Protein AF-A0A817XUE6-F1 (afdb_monomer)

Foldseek 3Di:
DWKFKFAPPDDDDLLCLQQQRTFTFDQDQQGWTRARSDTDGCPPNRDRPDDPPWDKDWDQDVPQQKIKIATPVVRDIDIDHHDCVSGPDDMDIDDHDDDDPDDDDDDD

Radius of gyration: 12.98 Å; Cα contacts (8 Å, |Δi|>4): 223; chains: 1; bounding box: 29×27×35 Å

Structure (mmCIF, N/CA/C/O backbone):
data_AF-A0A817XUE6-F1
#
_entry.id   AF-A0A817XUE6-F1
#
loop_
_atom_site.group_PDB
_atom_site.id
_atom_site.type_symbol
_atom_site.label_atom_id
_atom_site.label_alt_id
_atom_site.label_comp_id
_atom_site.label_asym_id
_atom_site.label_entity_id
_atom_site.label_seq_id
_atom_site.pdbx_PDB_ins_code
_atom_site.Cartn_x
_atom_site.Cartn_y
_atom_site.Cartn_z
_atom_site.occupancy
_atom_site.B_iso_or_equiv
_atom_site.auth_seq_id
_atom_site.auth_comp_id
_atom_site.auth_asym_id
_atom_site.auth_atom_id
_atom_site.pdbx_PDB_model_num
ATOM 1 N N . MET A 1 1 ? 1.553 -3.370 10.233 1.00 88.94 1 MET A N 1
ATOM 2 C CA . MET A 1 1 ? 1.308 -4.229 9.051 1.00 88.94 1 MET A CA 1
ATOM 3 C C . MET A 1 1 ? 1.535 -3.441 7.765 1.00 88.94 1 MET A C 1
ATOM 5 O O . MET A 1 1 ? 1.269 -2.247 7.753 1.00 88.94 1 MET A O 1
ATOM 9 N N . PHE A 1 2 ? 2.015 -4.080 6.703 1.00 92.00 2 PHE A N 1
ATOM 10 C CA . PHE A 1 2 ? 2.154 -3.535 5.353 1.00 92.00 2 PHE A CA 1
ATOM 11 C C . PHE A 1 2 ? 1.276 -4.317 4.377 1.00 92.00 2 PHE A C 1
ATOM 13 O O . PHE A 1 2 ? 1.213 -5.545 4.467 1.00 92.00 2 PHE A O 1
ATOM 20 N N . PHE A 1 3 ? 0.667 -3.603 3.432 1.00 92.50 3 PHE A N 1
ATOM 21 C CA . PHE A 1 3 ? -0.160 -4.148 2.363 1.00 92.50 3 PHE A CA 1
ATOM 22 C C . PHE A 1 3 ? 0.285 -3.555 1.035 1.00 92.50 3 PHE A C 1
ATOM 24 O O . PHE A 1 3 ? 0.309 -2.331 0.883 1.00 92.50 3 PHE A O 1
ATOM 31 N N . GLY A 1 4 ? 0.622 -4.399 0.070 1.00 94.69 4 GLY A N 1
ATOM 32 C CA . GLY A 1 4 ? 1.104 -3.894 -1.199 1.00 94.69 4 GLY A CA 1
ATOM 33 C C . GLY A 1 4 ? 1.448 -4.971 -2.203 1.00 94.69 4 GLY A C 1
ATOM 34 O O . GLY A 1 4 ? 0.955 -6.098 -2.148 1.00 94.69 4 GLY A O 1
ATOM 35 N N . VAL A 1 5 ? 2.338 -4.602 -3.113 1.00 95.19 5 VAL A N 1
ATOM 36 C CA . VAL A 1 5 ? 2.875 -5.464 -4.156 1.00 95.19 5 VAL A CA 1
ATOM 37 C C . VAL A 1 5 ? 4.381 -5.440 -4.184 1.00 95.19 5 VAL A C 1
ATOM 39 O O . VAL A 1 5 ? 5.039 -4.489 -3.756 1.00 95.19 5 VAL A O 1
ATOM 42 N N . ASN A 1 6 ? 4.904 -6.511 -4.756 1.00 94.31 6 ASN A N 1
ATOM 43 C CA . ASN A 1 6 ? 6.283 -6.614 -5.159 1.00 94.31 6 ASN A CA 1
ATOM 44 C C . ASN A 1 6 ? 6.373 -7.305 -6.527 1.00 94.31 6 ASN A C 1
ATOM 46 O O . ASN A 1 6 ? 5.451 -8.014 -6.939 1.00 94.31 6 ASN A O 1
ATOM 50 N N . SER A 1 7 ? 7.495 -7.136 -7.220 1.00 94.19 7 SER A N 1
ATOM 51 C CA . SER A 1 7 ? 7.810 -7.978 -8.372 1.00 94.19 7 SER A CA 1
ATOM 52 C C . SER A 1 7 ? 8.131 -9.385 -7.880 1.00 94.19 7 SER A C 1
ATOM 54 O O . SER A 1 7 ? 8.924 -9.549 -6.950 1.00 94.19 7 SER A O 1
ATOM 56 N N . LYS A 1 8 ? 7.595 -10.407 -8.552 1.00 91.81 8 LYS A N 1
ATOM 57 C CA . LYS A 1 8 ? 7.866 -11.821 -8.255 1.00 91.81 8 LYS A CA 1
ATOM 58 C C . LYS A 1 8 ? 9.341 -12.196 -8.424 1.00 91.81 8 LYS A C 1
ATOM 60 O O . LYS A 1 8 ? 9.781 -13.192 -7.859 1.00 91.81 8 LYS A O 1
ATOM 65 N N . SER A 1 9 ? 10.110 -11.421 -9.193 1.00 90.06 9 SER A N 1
ATOM 66 C CA . SER A 1 9 ? 11.561 -11.613 -9.309 1.00 90.06 9 SER A CA 1
ATOM 67 C C . SER A 1 9 ? 12.340 -11.117 -8.085 1.00 90.06 9 SER A C 1
ATOM 69 O O . SER A 1 9 ? 13.536 -11.384 -7.980 1.00 90.06 9 SER A O 1
ATOM 71 N N . THR A 1 10 ? 11.686 -10.416 -7.155 1.00 87.88 10 THR A N 1
ATOM 72 C CA . THR A 1 10 ? 12.314 -9.897 -5.937 1.00 87.88 10 THR A CA 1
ATOM 73 C C . THR A 1 10 ? 12.365 -10.998 -4.879 1.00 87.88 10 THR A C 1
ATOM 75 O O . THR A 1 10 ? 11.312 -11.513 -4.498 1.00 87.88 10 THR A O 1
ATOM 78 N N . PRO A 1 11 ? 13.555 -11.373 -4.373 1.00 83.00 11 PRO A N 1
ATOM 79 C CA . PRO A 1 11 ? 13.666 -12.378 -3.323 1.00 83.00 11 PRO A CA 1
ATOM 80 C C . PRO A 1 11 ? 12.912 -11.943 -2.069 1.00 83.00 11 PRO A C 1
ATOM 82 O O . PRO A 1 11 ? 13.096 -10.818 -1.610 1.00 83.00 11 PRO A O 1
ATOM 85 N N . LE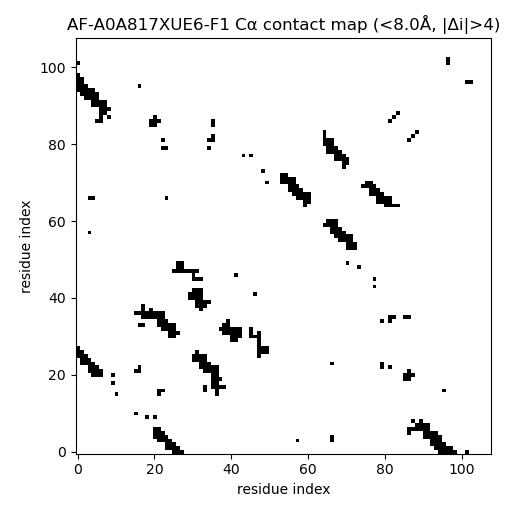U A 1 12 ? 12.113 -12.838 -1.483 1.00 71.62 12 LEU A N 1
ATOM 86 C CA . LEU A 1 12 ? 11.425 -12.546 -0.231 1.00 71.62 12 LEU A CA 1
ATOM 87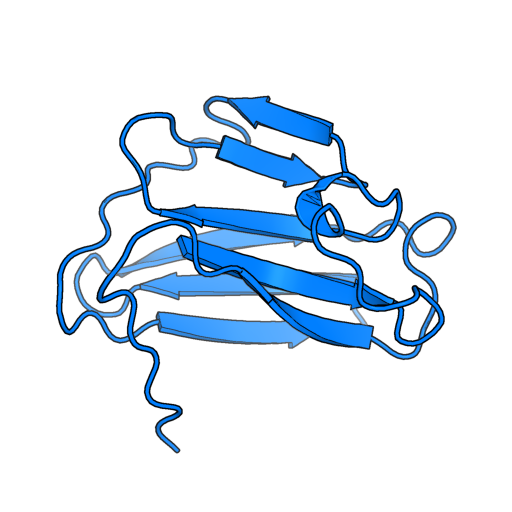 C C . LEU A 1 12 ? 12.428 -12.549 0.937 1.00 71.62 12 LEU A C 1
ATOM 89 O O . LEU A 1 12 ? 12.783 -13.607 1.449 1.00 71.62 12 LEU A O 1
ATOM 93 N N . ASN A 1 13 ? 12.883 -11.377 1.371 1.00 72.94 13 ASN A N 1
ATOM 94 C CA . ASN A 1 13 ? 13.703 -11.193 2.567 1.00 72.94 13 ASN A CA 1
ATOM 95 C C . ASN A 1 13 ? 13.015 -10.300 3.621 1.00 72.94 13 ASN A C 1
ATOM 97 O O . ASN A 1 13 ? 11.983 -9.677 3.380 1.00 72.94 13 ASN A O 1
ATOM 101 N N . VAL A 1 14 ? 13.593 -10.236 4.822 1.00 62.03 14 VAL A N 1
ATOM 102 C CA . VAL A 1 14 ? 13.017 -9.522 5.981 1.00 62.03 14 VAL A CA 1
ATOM 103 C C . VAL A 1 14 ? 12.885 -8.001 5.746 1.00 62.03 14 VAL A C 1
ATOM 105 O O . VAL A 1 14 ? 12.110 -7.339 6.427 1.00 62.03 14 VAL A O 1
ATOM 108 N N . ASN A 1 15 ? 13.579 -7.452 4.742 1.00 67.56 15 ASN A N 1
ATOM 109 C CA . ASN A 1 15 ? 13.623 -6.025 4.411 1.00 67.56 15 ASN A CA 1
ATOM 110 C C . ASN A 1 15 ? 12.929 -5.687 3.080 1.00 67.56 15 ASN A C 1
ATOM 112 O O . ASN A 1 15 ? 13.171 -4.623 2.517 1.00 67.56 15 ASN A O 1
ATOM 116 N N . ASN A 1 16 ? 12.044 -6.543 2.564 1.00 77.75 16 ASN A N 1
ATOM 117 C CA . ASN A 1 16 ? 11.416 -6.321 1.255 1.00 77.75 16 ASN A CA 1
ATOM 118 C C . ASN A 1 16 ? 10.676 -4.990 1.116 1.00 77.75 16 ASN A C 1
ATOM 120 O O . ASN A 1 16 ? 10.466 -4.542 -0.005 1.00 77.75 16 ASN A O 1
ATOM 124 N N . LEU A 1 17 ? 10.269 -4.361 2.223 1.00 84.12 17 LEU A N 1
ATOM 125 C CA . LEU A 1 17 ? 9.612 -3.054 2.194 1.00 84.12 17 LEU A CA 1
ATOM 126 C C . LEU A 1 17 ? 10.477 -1.989 1.512 1.00 84.12 17 LEU A C 1
ATOM 128 O O . LEU A 1 17 ? 9.928 -1.116 0.850 1.00 84.12 17 LEU A O 1
ATOM 132 N N . THR A 1 18 ? 11.805 -2.090 1.625 1.00 87.88 18 THR A N 1
ATOM 133 C CA . THR A 1 18 ? 12.759 -1.152 1.019 1.00 87.88 18 THR A CA 1
ATOM 134 C C . THR A 1 18 ? 13.279 -1.604 -0.345 1.00 87.88 18 THR A C 1
ATOM 136 O O . THR A 1 18 ? 14.102 -0.913 -0.946 1.00 87.88 18 THR A O 1
ATOM 139 N N . ALA A 1 19 ? 12.811 -2.742 -0.867 1.00 91.62 19 ALA A N 1
ATOM 140 C CA . ALA A 1 19 ? 13.166 -3.170 -2.214 1.00 91.62 19 ALA A CA 1
ATOM 141 C C . ALA A 1 19 ? 12.629 -2.166 -3.243 1.00 91.62 19 ALA A C 1
ATOM 143 O O . ALA A 1 19 ? 11.500 -1.692 -3.116 1.00 91.62 19 ALA A O 1
ATOM 144 N N . ALA A 1 20 ? 13.403 -1.888 -4.297 1.00 93.12 20 ALA A N 1
ATOM 145 C CA . ALA A 1 20 ? 13.021 -0.933 -5.346 1.00 93.12 20 ALA A CA 1
ATOM 146 C C . ALA A 1 20 ? 11.678 -1.271 -6.028 1.00 93.12 20 ALA A C 1
ATOM 148 O O . ALA A 1 20 ? 11.014 -0.404 -6.587 1.00 93.12 20 ALA A O 1
ATOM 149 N N . SER A 1 21 ? 11.270 -2.530 -5.956 1.00 94.62 21 SER A N 1
ATOM 150 C CA . SER A 1 21 ? 10.038 -3.097 -6.492 1.00 94.62 21 SER A CA 1
ATOM 151 C C . SER A 1 21 ? 8.859 -3.087 -5.507 1.00 94.62 21 SER A C 1
ATOM 153 O O . SER A 1 21 ? 7.772 -3.527 -5.866 1.00 94.62 21 SER A O 1
ATOM 155 N N . SER A 1 22 ? 9.036 -2.580 -4.283 1.00 94.94 22 SER A N 1
ATOM 156 C CA . SER A 1 22 ? 7.998 -2.549 -3.248 1.00 94.94 22 SER A CA 1
ATOM 157 C C . SER A 1 22 ? 7.117 -1.305 -3.355 1.00 94.94 22 SER A C 1
ATOM 159 O O . SER A 1 22 ? 7.613 -0.172 -3.344 1.00 94.94 22 SER A O 1
ATOM 161 N N . TYR A 1 23 ? 5.803 -1.523 -3.436 1.00 96.62 23 TYR A N 1
ATOM 162 C CA . TYR A 1 23 ? 4.782 -0.474 -3.465 1.00 96.62 23 TYR A CA 1
ATOM 163 C C . TYR A 1 23 ? 3.643 -0.841 -2.522 1.00 96.62 23 TYR A C 1
ATOM 165 O O . TYR A 1 23 ? 3.169 -1.972 -2.564 1.00 96.62 23 TYR A O 1
ATOM 173 N N . GLY A 1 24 ? 3.177 0.088 -1.691 1.00 96.31 24 GLY A N 1
ATOM 174 C CA . GLY A 1 24 ? 2.034 -0.165 -0.816 1.00 96.31 24 GLY A CA 1
ATOM 175 C C . GLY A 1 24 ? 1.938 0.782 0.370 1.00 96.31 24 GLY A C 1
ATOM 176 O O . GLY A 1 24 ? 2.602 1.814 0.424 1.00 96.31 24 GLY A O 1
ATOM 177 N N . TRP A 1 25 ? 1.131 0.399 1.350 1.00 96.19 25 TRP A N 1
ATOM 178 C CA . TRP A 1 25 ? 0.790 1.218 2.510 1.00 96.19 25 TRP A CA 1
ATOM 179 C C . TRP A 1 25 ? 1.087 0.478 3.805 1.00 96.19 25 TRP A C 1
ATOM 181 O O . TRP A 1 25 ? 0.947 -0.744 3.888 1.00 96.19 25 TRP A O 1
ATOM 191 N N . THR A 1 26 ? 1.459 1.219 4.845 1.00 93.94 26 THR A N 1
ATOM 192 C CA . THR A 1 26 ? 1.573 0.666 6.197 1.00 93.94 26 THR A CA 1
ATOM 193 C C . THR A 1 26 ? 0.406 1.094 7.067 1.00 93.94 26 THR A C 1
ATOM 195 O O . THR A 1 26 ? 0.081 2.282 7.119 1.00 93.94 26 THR A O 1
ATOM 198 N N . ALA A 1 27 ? -0.145 0.154 7.826 1.00 91.44 27 ALA A N 1
ATOM 199 C CA . ALA A 1 27 ? -0.917 0.466 9.015 1.00 91.44 27 ALA A CA 1
ATOM 200 C C . ALA A 1 27 ? 0.016 0.906 10.148 1.00 91.44 27 ALA A C 1
ATOM 202 O O . ALA A 1 27 ? 0.963 0.191 10.490 1.00 91.44 27 ALA A O 1
ATOM 203 N N . GLY A 1 28 ? -0.277 2.058 10.742 1.00 87.19 28 GLY A N 1
ATOM 204 C CA . GLY A 1 28 ? 0.454 2.629 11.865 1.00 87.19 28 GLY A CA 1
ATOM 205 C C . GLY A 1 28 ? 0.290 4.150 11.957 1.00 87.19 28 GLY A C 1
ATOM 206 O O . GLY A 1 28 ? -0.257 4.773 11.052 1.00 87.19 28 GLY A O 1
ATOM 207 N N . PRO A 1 29 ? 0.791 4.781 13.028 1.00 87.25 29 PRO A N 1
ATOM 208 C CA . PRO A 1 29 ? 0.576 6.208 13.284 1.00 87.25 29 PRO A CA 1
ATOM 209 C C . PRO A 1 29 ? 1.341 7.142 12.329 1.00 87.25 29 PRO A C 1
ATOM 211 O O . PRO A 1 29 ? 1.146 8.351 12.368 1.00 87.25 29 PRO A O 1
ATOM 214 N N . THR A 1 30 ? 2.241 6.608 11.502 1.00 89.31 30 THR A N 1
ATOM 215 C CA . THR A 1 30 ? 3.192 7.388 10.699 1.00 89.31 30 THR A CA 1
ATOM 216 C C . THR A 1 30 ? 2.741 7.649 9.263 1.00 89.31 30 THR A C 1
ATOM 218 O O . THR A 1 30 ? 3.472 8.315 8.536 1.00 89.31 30 THR A O 1
ATOM 221 N N . ASN A 1 31 ? 1.572 7.144 8.839 1.00 94.19 31 ASN A N 1
ATOM 222 C CA . ASN A 1 31 ? 1.034 7.333 7.482 1.00 94.19 31 ASN A CA 1
ATOM 223 C C . ASN A 1 31 ? 2.072 7.062 6.375 1.00 94.19 31 ASN A C 1
ATOM 225 O O . ASN A 1 31 ? 2.203 7.839 5.425 1.00 94.19 31 ASN A O 1
ATOM 229 N N . ILE A 1 32 ? 2.851 5.985 6.518 1.00 95.62 32 ILE A N 1
ATOM 230 C CA . ILE A 1 32 ? 3.899 5.653 5.552 1.00 95.62 32 ILE A CA 1
ATOM 231 C C . ILE A 1 32 ? 3.295 4.920 4.353 1.00 95.62 32 ILE A C 1
ATOM 233 O O . ILE A 1 32 ? 2.555 3.941 4.483 1.00 95.62 32 ILE A O 1
ATOM 237 N N . VAL A 1 33 ? 3.688 5.394 3.177 1.00 96.56 33 VAL A N 1
ATOM 238 C CA . VAL A 1 33 ? 3.489 4.762 1.877 1.00 96.56 33 VAL A CA 1
ATOM 239 C C . VAL A 1 33 ? 4.859 4.378 1.340 1.00 96.56 33 VAL A C 1
ATOM 241 O O . VAL A 1 33 ? 5.769 5.202 1.333 1.00 96.56 33 VAL A O 1
ATOM 244 N N . TYR A 1 34 ? 5.019 3.146 0.875 1.00 95.62 34 TYR A N 1
ATOM 245 C CA . TYR A 1 34 ? 6.205 2.752 0.128 1.00 95.62 34 TYR A CA 1
ATOM 246 C C . TYR A 1 34 ? 5.943 2.935 -1.361 1.00 95.62 34 TYR A C 1
ATOM 248 O O . TYR A 1 34 ? 4.987 2.375 -1.897 1.00 95.62 34 TYR A O 1
ATOM 256 N N . LYS A 1 35 ? 6.796 3.710 -2.031 1.00 96.06 35 LYS A N 1
ATOM 257 C CA . LYS A 1 35 ? 6.816 3.832 -3.490 1.00 96.06 35 LYS A CA 1
ATOM 258 C C . LYS A 1 35 ? 8.226 3.547 -3.973 1.00 96.06 35 LYS A C 1
ATOM 260 O O . LYS A 1 35 ? 9.163 4.253 -3.613 1.00 96.06 35 LYS A O 1
ATOM 265 N N . SER A 1 36 ? 8.378 2.488 -4.756 1.00 95.00 36 SER A N 1
ATOM 266 C CA . SER A 1 36 ? 9.687 2.012 -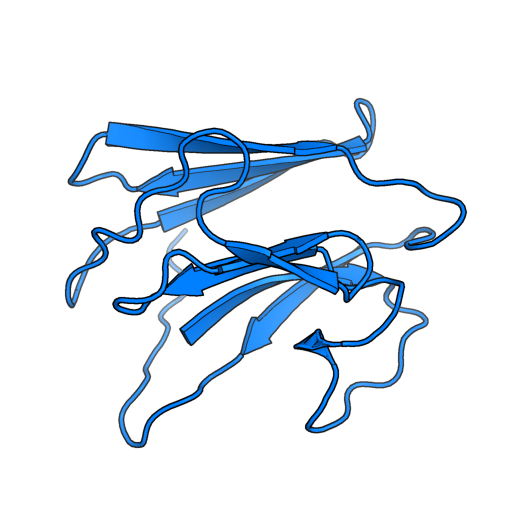5.195 1.00 95.00 36 SER A CA 1
ATOM 267 C C . SER A 1 36 ? 10.679 1.742 -4.050 1.00 95.00 36 SER A C 1
ATOM 269 O O . SER A 1 36 ? 11.855 2.097 -4.139 1.00 95.00 36 SER A O 1
ATOM 271 N N . GLY A 1 37 ? 10.200 1.205 -2.928 1.00 92.69 37 GLY A N 1
ATOM 272 C CA . GLY A 1 37 ? 11.016 0.982 -1.729 1.00 92.69 37 GLY A CA 1
ATOM 273 C C . GLY A 1 37 ? 11.322 2.230 -0.893 1.00 92.69 37 GLY A C 1
ATOM 274 O O . GLY A 1 37 ? 11.867 2.112 0.205 1.00 92.69 37 GLY A O 1
ATOM 275 N N . GLN A 1 38 ? 10.943 3.425 -1.351 1.00 95.56 38 GLN A N 1
ATOM 276 C CA . GLN A 1 38 ? 11.087 4.654 -0.579 1.00 95.56 38 GLN A CA 1
ATOM 277 C C . GLN A 1 38 ? 9.888 4.845 0.351 1.00 95.56 38 GLN A C 1
ATOM 279 O O . GLN A 1 38 ? 8.747 4.851 -0.106 1.00 95.56 38 GLN A O 1
ATOM 284 N N . ALA A 1 39 ? 10.151 5.053 1.642 1.00 95.19 39 ALA A N 1
ATOM 285 C CA . ALA A 1 39 ? 9.133 5.436 2.614 1.00 95.19 39 ALA A CA 1
ATOM 286 C C . ALA A 1 39 ? 8.779 6.924 2.457 1.00 95.19 39 ALA A C 1
ATOM 288 O O . ALA A 1 39 ? 9.633 7.796 2.623 1.00 95.19 39 ALA A O 1
ATOM 289 N N . LEU A 1 40 ? 7.516 7.206 2.158 1.00 96.50 40 LEU A N 1
ATOM 290 C CA . LEU A 1 40 ? 6.958 8.542 1.993 1.00 96.50 40 LEU A CA 1
ATOM 291 C C . LEU A 1 40 ? 5.869 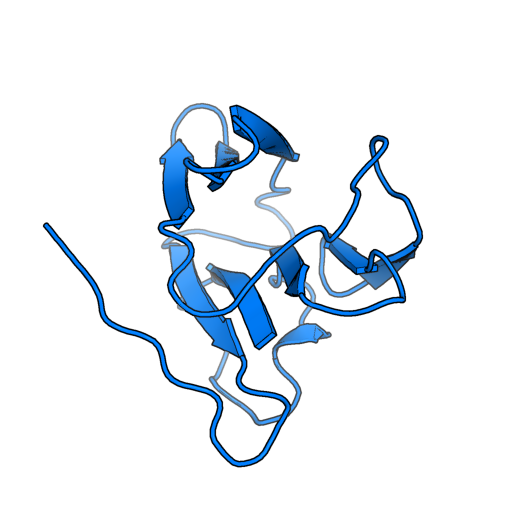8.762 3.047 1.00 96.50 40 LEU A C 1
ATOM 293 O O . LEU A 1 40 ? 4.929 7.975 3.151 1.00 96.50 40 LEU A O 1
ATOM 297 N N . VAL A 1 41 ? 5.998 9.827 3.834 1.00 95.44 41 VAL A N 1
ATOM 298 C CA . VAL A 1 41 ? 5.040 10.182 4.890 1.00 95.44 41 VAL A CA 1
ATOM 299 C C . VAL A 1 41 ? 3.946 11.072 4.304 1.00 95.44 41 VAL A C 1
ATOM 301 O O . VAL A 1 41 ? 4.260 12.029 3.600 1.00 95.44 41 VAL A O 1
ATOM 304 N N . ASN A 1 42 ? 2.678 10.777 4.611 1.00 89.88 42 ASN A N 1
ATOM 305 C CA . ASN A 1 42 ? 1.507 11.537 4.142 1.00 89.88 42 ASN A CA 1
ATOM 306 C C . ASN A 1 42 ? 1.431 11.675 2.604 1.00 89.88 42 ASN A C 1
ATOM 308 O O . ASN A 1 42 ? 0.942 12.674 2.080 1.00 89.88 42 ASN A O 1
ATOM 312 N N . ASN A 1 43 ? 1.938 10.688 1.858 1.00 93.25 43 ASN A N 1
ATOM 313 C CA . ASN A 1 43 ? 1.906 10.718 0.397 1.00 93.25 43 ASN A CA 1
ATOM 314 C C . ASN A 1 43 ? 0.466 10.593 -0.126 1.00 93.25 43 ASN A C 1
ATOM 316 O O . ASN A 1 43 ? -0.236 9.662 0.266 1.00 93.25 43 ASN A O 1
ATOM 320 N N . ASN A 1 44 ? 0.066 11.469 -1.054 1.00 92.25 44 ASN A N 1
ATOM 321 C CA . ASN A 1 44 ? -1.281 11.509 -1.645 1.00 92.25 44 ASN A CA 1
ATOM 322 C C . ASN A 1 44 ? -2.401 11.522 -0.588 1.00 92.25 44 ASN A C 1
ATOM 324 O O . ASN A 1 44 ? -3.372 10.776 -0.706 1.00 92.25 44 ASN A O 1
ATOM 328 N N . ASP A 1 45 ? -2.218 12.307 0.479 1.00 92.94 45 ASP A N 1
ATOM 329 C CA . ASP A 1 45 ? -3.174 12.434 1.589 1.00 92.94 45 ASP A CA 1
ATOM 330 C C . ASP A 1 45 ? -3.542 11.090 2.242 1.00 92.94 45 ASP A C 1
ATOM 332 O O . ASP A 1 45 ? -4.631 10.901 2.796 1.00 92.94 45 ASP A O 1
ATOM 336 N N . TYR A 1 46 ? -2.618 10.126 2.182 1.00 95.62 46 TYR A N 1
ATOM 337 C CA . TYR A 1 46 ? -2.779 8.850 2.851 1.00 95.62 46 TYR A CA 1
ATOM 338 C C . TYR A 1 46 ? -2.896 9.044 4.364 1.00 95.62 46 TYR A C 1
ATOM 340 O O . TYR A 1 46 ? -2.047 9.667 5.004 1.00 95.62 46 TYR A O 1
ATOM 348 N N . VAL A 1 47 ? -3.941 8.449 4.938 1.00 94.56 47 VAL A N 1
ATOM 349 C CA . VAL A 1 47 ? -4.197 8.431 6.374 1.00 94.56 47 VAL A CA 1
ATOM 350 C C . VAL A 1 47 ? -4.403 6.986 6.787 1.00 94.56 47 VAL A C 1
ATOM 352 O O . VAL A 1 47 ? -5.394 6.361 6.413 1.00 94.56 47 VAL A O 1
ATOM 355 N N . SER A 1 48 ? -3.486 6.468 7.598 1.00 93.50 48 SER A N 1
ATOM 356 C CA . SER A 1 48 ? -3.615 5.141 8.184 1.00 93.50 48 SER A CA 1
ATOM 357 C C . SER A 1 48 ? -4.653 5.173 9.305 1.00 93.50 48 SER A C 1
ATOM 359 O O . SER A 1 48 ? -4.329 5.449 10.459 1.00 93.50 48 SER A O 1
ATOM 361 N N . ASP A 1 49 ? -5.897 4.843 8.978 1.00 93.38 49 ASP A N 1
ATOM 362 C CA . ASP A 1 49 ? -7.000 4.761 9.938 1.00 93.38 49 ASP A CA 1
ATOM 363 C C . ASP A 1 49 ? -7.452 3.329 10.244 1.00 93.38 49 ASP A C 1
ATOM 365 O O . ASP A 1 49 ? -8.549 3.143 10.770 1.00 93.38 49 ASP A O 1
ATOM 369 N N . 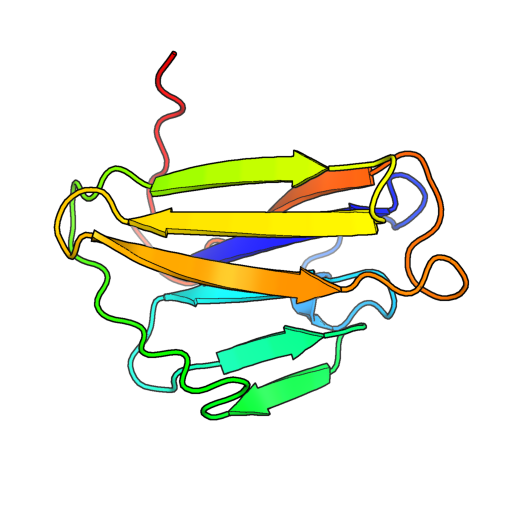PHE A 1 50 ? -6.619 2.331 9.937 1.00 92.50 50 PHE A N 1
ATOM 370 C CA . PHE A 1 50 ? -6.939 0.916 10.122 1.00 92.50 50 PHE A CA 1
ATOM 371 C C . PHE A 1 50 ? -7.265 0.548 11.570 1.00 92.50 50 PHE A C 1
ATOM 373 O O . PHE A 1 50 ? -6.607 0.983 12.517 1.00 92.50 50 PHE A O 1
ATOM 380 N N . GLN A 1 51 ? -8.246 -0.337 11.716 1.00 93.06 51 GLN A N 1
ATOM 381 C CA . GLN A 1 51 ? -8.662 -0.941 12.974 1.00 93.06 51 GLN A CA 1
ATOM 382 C C . GLN A 1 51 ? -8.670 -2.470 12.874 1.00 93.06 51 GLN A C 1
ATOM 384 O O . GLN A 1 51 ? -8.682 -3.058 11.791 1.00 93.06 51 GLN A O 1
ATOM 389 N N . THR A 1 52 ? -8.640 -3.137 14.028 1.00 91.94 52 THR A N 1
ATOM 390 C CA . THR A 1 52 ? -8.774 -4.594 14.097 1.00 91.94 52 THR A CA 1
ATOM 391 C C . THR A 1 52 ? -10.102 -5.032 13.478 1.00 91.94 52 THR A C 1
ATOM 393 O O . THR A 1 52 ? -11.141 -4.453 13.780 1.00 91.94 52 THR A O 1
ATOM 396 N N . ASN A 1 53 ? -10.062 -6.094 12.667 1.00 93.12 53 ASN A N 1
ATOM 397 C CA . ASN A 1 53 ? -11.191 -6.627 11.892 1.00 93.12 53 ASN A CA 1
ATOM 398 C C . ASN A 1 53 ? -11.673 -5.742 10.732 1.00 93.12 53 ASN A C 1
ATOM 400 O O . ASN A 1 53 ? -12.726 -6.034 10.164 1.00 93.12 53 ASN A O 1
ATOM 404 N N . ASP A 1 54 ? -10.912 -4.717 10.339 1.00 94.62 54 ASP A N 1
ATOM 405 C CA . ASP A 1 54 ? -11.171 -4.037 9.072 1.00 94.62 54 ASP A CA 1
ATOM 406 C C . ASP A 1 54 ? -11.045 -5.016 7.899 1.00 94.62 54 ASP A C 1
ATOM 408 O O . ASP A 1 54 ? -10.140 -5.855 7.848 1.00 94.62 54 ASP A O 1
ATOM 412 N N . ILE A 1 55 ? -11.956 -4.872 6.938 1.00 95.44 55 ILE A N 1
ATOM 413 C CA . ILE A 1 55 ? -11.865 -5.520 5.633 1.00 95.44 55 ILE A CA 1
ATOM 414 C C . ILE A 1 55 ? -11.245 -4.509 4.678 1.00 95.44 55 ILE A C 1
ATOM 416 O O . ILE A 1 55 ? -11.715 -3.370 4.566 1.00 95.44 55 ILE A O 1
ATOM 420 N N . VAL A 1 56 ? -10.178 -4.936 4.010 1.00 94.12 56 VAL A N 1
ATOM 421 C CA . VAL A 1 56 ? -9.437 -4.133 3.045 1.00 94.12 56 VAL A CA 1
ATOM 422 C C . VAL A 1 56 ? -9.438 -4.872 1.719 1.00 94.12 56 VAL A C 1
ATOM 424 O O . VAL A 1 56 ? -9.019 -6.025 1.652 1.00 94.12 56 VAL A O 1
ATOM 427 N N . GLU A 1 57 ? -9.895 -4.193 0.680 1.00 95.56 57 GLU A N 1
ATOM 428 C CA . GLU A 1 57 ? -9.804 -4.654 -0.698 1.00 95.56 57 GLU A CA 1
ATOM 429 C C . GLU A 1 57 ? -8.493 -4.144 -1.297 1.00 95.56 57 GLU A C 1
ATOM 431 O O . GLU A 1 57 ? -8.144 -2.969 -1.141 1.00 95.56 57 GLU A O 1
ATOM 436 N N . LEU A 1 58 ? -7.755 -5.041 -1.949 1.00 94.50 58 LEU A N 1
ATOM 437 C CA . LEU A 1 58 ? -6.546 -4.728 -2.701 1.00 94.50 58 LEU A CA 1
ATOM 438 C C . LEU A 1 58 ? -6.739 -5.195 -4.135 1.00 94.50 58 LEU A C 1
ATOM 440 O O . LEU A 1 58 ? -6.905 -6.389 -4.382 1.00 94.50 58 LEU A O 1
ATOM 444 N N . GLU A 1 59 ? -6.669 -4.260 -5.070 1.00 95.19 59 GLU A N 1
ATOM 445 C CA . GLU A 1 59 ? -6.863 -4.529 -6.491 1.00 95.19 59 GLU A CA 1
ATOM 446 C C . G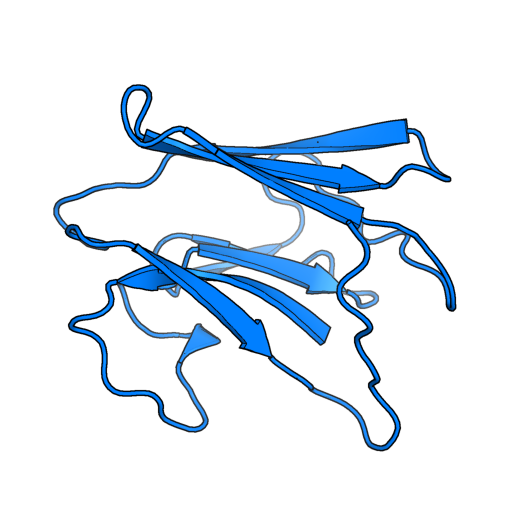LU A 1 59 ? -5.592 -4.197 -7.270 1.00 95.19 59 GLU A C 1
ATOM 448 O O . GLU A 1 59 ? -4.950 -3.170 -7.035 1.00 95.19 59 GLU A O 1
ATOM 453 N N . LEU A 1 60 ? -5.232 -5.081 -8.204 1.00 94.00 60 LEU A N 1
ATOM 454 C CA . LEU A 1 60 ? -4.110 -4.903 -9.120 1.00 94.00 60 LEU A CA 1
ATOM 455 C C . LEU A 1 60 ? -4.631 -4.678 -10.531 1.00 94.00 60 LEU A C 1
ATOM 457 O O . LEU A 1 60 ? -5.061 -5.622 -11.193 1.00 94.00 60 LEU A O 1
ATOM 461 N N . ASP A 1 61 ? -4.519 -3.445 -11.015 1.00 94.44 61 ASP A N 1
ATOM 462 C CA . ASP A 1 61 ? -4.777 -3.128 -12.413 1.00 94.44 61 ASP A CA 1
ATOM 463 C C . ASP A 1 61 ? -3.455 -3.177 -13.186 1.00 94.44 61 ASP A C 1
ATOM 465 O O . ASP A 1 61 ? -2.725 -2.189 -13.305 1.00 94.44 61 ASP A O 1
ATOM 469 N N . CYS A 1 62 ? -3.131 -4.353 -13.724 1.00 92.62 62 CYS A N 1
ATOM 470 C CA . CYS A 1 62 ? -1.924 -4.556 -14.526 1.00 92.62 62 CYS A CA 1
ATOM 471 C C . CYS A 1 62 ? -1.928 -3.744 -15.835 1.00 92.62 62 CYS A C 1
ATOM 473 O O . CYS A 1 62 ? -0.858 -3.426 -16.352 1.00 92.62 62 CYS A O 1
ATOM 475 N N . TYR A 1 63 ? -3.100 -3.402 -16.384 1.00 93.94 63 TYR A N 1
ATOM 476 C CA . TYR A 1 63 ? -3.195 -2.641 -17.632 1.00 93.94 63 TYR A CA 1
ATOM 477 C C . TYR A 1 63 ? -2.874 -1.165 -17.401 1.00 93.94 63 TYR A C 1
ATOM 479 O O . TYR A 1 63 ? -2.083 -0.574 -18.139 1.00 93.94 63 TYR A O 1
ATOM 487 N N . ARG A 1 64 ? -3.461 -0.570 -16.357 1.00 95.19 64 ARG A N 1
ATOM 488 C CA . ARG A 1 64 ? -3.203 0.825 -15.961 1.00 95.19 64 ARG A CA 1
ATOM 489 C C . ARG A 1 64 ? -1.934 0.989 -15.136 1.00 95.19 64 ARG A C 1
ATOM 491 O O . ARG A 1 64 ? -1.404 2.095 -15.059 1.00 95.19 64 ARG A O 1
ATOM 498 N N . ARG A 1 65 ? -1.403 -0.130 -14.642 1.00 95.94 65 ARG A N 1
ATOM 499 C CA . ARG A 1 65 ? -0.209 -0.269 -13.807 1.00 95.94 65 ARG A CA 1
ATOM 500 C C . ARG A 1 65 ? -0.390 0.274 -12.388 1.00 95.94 65 ARG A C 1
ATOM 502 O O . ARG A 1 65 ? 0.555 0.780 -11.795 1.00 95.94 65 ARG A O 1
ATOM 509 N N . HIS A 1 66 ? -1.586 0.149 -11.825 1.00 96.31 66 HIS A N 1
ATOM 510 C CA . HIS A 1 66 ? -1.904 0.666 -10.494 1.00 96.31 66 HIS A CA 1
ATOM 511 C C . HIS A 1 66 ? -2.149 -0.456 -9.487 1.00 96.31 66 HIS A C 1
ATOM 513 O O . HIS A 1 66 ? -2.631 -1.535 -9.832 1.00 96.31 66 HIS A O 1
ATOM 519 N N . ILE A 1 67 ? -1.853 -0.164 -8.223 1.00 96.56 67 ILE A N 1
ATOM 520 C CA . ILE A 1 67 ? -2.442 -0.865 -7.083 1.00 96.56 67 ILE A CA 1
ATOM 521 C C . ILE A 1 67 ? -3.447 0.065 -6.416 1.00 96.56 67 ILE A C 1
ATOM 523 O O . ILE A 1 67 ? -3.138 1.228 -6.140 1.00 96.56 67 ILE A O 1
ATOM 527 N N . HIS A 1 68 ? -4.629 -0.464 -6.128 1.00 96.38 68 HIS A N 1
ATOM 528 C CA . HIS A 1 68 ? -5.655 0.210 -5.353 1.00 96.38 68 HIS A CA 1
ATOM 529 C C . HIS A 1 68 ? -5.841 -0.477 -4.011 1.00 96.38 68 HIS A C 1
ATOM 531 O O . HIS A 1 68 ? -5.742 -1.697 -3.897 1.00 96.38 68 HIS A O 1
ATOM 537 N N . MET A 1 69 ? -6.144 0.324 -2.999 1.00 96.12 69 MET A N 1
ATOM 538 C CA . MET A 1 69 ? -6.539 -0.148 -1.686 1.00 96.12 69 MET A CA 1
ATOM 539 C C . MET A 1 69 ? -7.812 0.571 -1.269 1.00 96.12 69 MET A C 1
ATOM 541 O O . MET A 1 69 ? -7.879 1.798 -1.356 1.00 96.12 69 MET A O 1
ATOM 545 N N . ARG A 1 70 ? -8.798 -0.170 -0.767 1.00 96.50 70 ARG A N 1
ATOM 546 C CA . ARG A 1 70 ? -10.015 0.388 -0.177 1.00 96.50 70 ARG A CA 1
ATOM 547 C C . ARG A 1 70 ? -10.254 -0.215 1.195 1.00 96.50 70 ARG A C 1
ATOM 549 O O . ARG A 1 70 ? -10.306 -1.430 1.343 1.00 96.50 70 ARG A O 1
ATOM 556 N N . ASN A 1 71 ? -10.437 0.630 2.203 1.00 95.94 71 ASN A N 1
ATOM 557 C CA . ASN A 1 71 ? -10.908 0.184 3.512 1.00 95.94 71 ASN A CA 1
ATOM 558 C C . ASN A 1 71 ? -12.438 0.281 3.541 1.00 95.94 71 ASN A C 1
ATOM 560 O O . ASN A 1 71 ? -12.996 1.368 3.379 1.00 95.94 71 ASN A O 1
ATOM 564 N N . HIS A 1 72 ? -13.130 -0.839 3.755 1.00 96.50 72 HIS A N 1
ATOM 565 C CA . HIS A 1 72 ? -14.595 -0.871 3.715 1.00 96.50 72 HIS A CA 1
ATOM 566 C C . HIS A 1 72 ? -15.253 -0.104 4.867 1.00 96.50 72 HIS A C 1
ATOM 568 O O . HIS A 1 72 ? -16.336 0.445 4.680 1.00 96.50 72 HIS A O 1
ATOM 574 N N . ARG A 1 73 ? -14.615 -0.032 6.044 1.00 96.94 73 ARG A N 1
ATOM 575 C CA . ARG A 1 73 ? -15.178 0.670 7.207 1.00 96.94 73 ARG A CA 1
ATOM 576 C C . ARG A 1 73 ? -15.121 2.183 7.026 1.00 96.94 73 ARG A C 1
ATOM 578 O O . ARG A 1 73 ? -16.118 2.857 7.266 1.00 96.94 73 ARG A O 1
ATOM 585 N N . SER A 1 74 ? -13.962 2.724 6.646 1.00 96.12 74 SER A N 1
ATOM 586 C CA . SER A 1 74 ? -13.789 4.174 6.463 1.00 96.12 74 SER A CA 1
ATOM 587 C C . SER A 1 74 ? -14.221 4.665 5.080 1.00 96.12 74 SER A C 1
ATOM 589 O O . SER A 1 74 ? -14.330 5.871 4.867 1.00 96.12 74 SER A O 1
ATOM 591 N N . ASN A 1 75 ? -14.462 3.742 4.142 1.00 96.12 75 ASN A N 1
ATOM 592 C CA . ASN A 1 75 ? -14.726 4.001 2.727 1.00 96.12 75 ASN A CA 1
ATOM 593 C C . ASN A 1 75 ? -13.630 4.834 2.032 1.00 96.12 75 ASN A C 1
ATOM 595 O O . ASN A 1 75 ? -13.864 5.416 0.974 1.00 96.12 75 ASN A O 1
ATOM 599 N N . LYS A 1 76 ? -12.431 4.902 2.621 1.00 96.06 76 LYS A N 1
ATOM 600 C CA . LYS A 1 76 ? -11.280 5.569 2.016 1.00 96.06 76 LYS A CA 1
ATOM 601 C C . LYS A 1 76 ? -10.636 4.666 0.980 1.00 96.06 76 LYS A C 1
ATOM 603 O O . LYS A 1 76 ? -10.524 3.454 1.183 1.00 96.06 76 LYS A O 1
ATOM 608 N N . GLN A 1 77 ? -10.183 5.288 -0.099 1.00 96.50 77 GLN A N 1
ATOM 609 C CA . GLN A 1 77 ? -9.512 4.625 -1.201 1.00 96.50 77 GLN A CA 1
ATOM 610 C C . GLN A 1 77 ? -8.199 5.334 -1.511 1.00 96.50 77 GLN A C 1
ATOM 612 O O . GLN A 1 77 ? -8.133 6.562 -1.513 1.00 96.50 77 GLN A O 1
ATOM 617 N N . TYR A 1 78 ? -7.174 4.541 -1.797 1.00 97.06 78 TYR A N 1
ATOM 618 C CA . TYR A 1 78 ? -5.857 5.015 -2.187 1.00 97.06 78 TYR A CA 1
ATOM 619 C C . TYR A 1 78 ? -5.380 4.276 -3.430 1.00 97.06 78 TYR A C 1
ATOM 621 O O . TYR A 1 78 ? -5.725 3.116 -3.652 1.00 97.06 78 TYR A O 1
ATOM 629 N N . GLU A 1 79 ? -4.574 4.960 -4.233 1.00 96.75 79 GLU A N 1
ATOM 630 C CA . GLU A 1 79 ? -3.993 4.437 -5.465 1.00 96.75 79 GLU A CA 1
ATOM 631 C C . GLU A 1 79 ? -2.493 4.746 -5.494 1.00 96.75 79 GLU A C 1
ATOM 633 O O . GLU A 1 79 ? -2.061 5.831 -5.084 1.00 96.75 79 GLU A O 1
ATOM 638 N N . LEU A 1 80 ? -1.699 3.797 -5.993 1.00 96.94 80 LEU A N 1
ATOM 639 C CA . LEU A 1 80 ? -0.305 4.026 -6.361 1.00 96.94 80 LEU A CA 1
ATOM 640 C C . LEU A 1 80 ? -0.062 3.593 -7.803 1.00 96.94 80 LEU A C 1
ATOM 642 O O . LEU A 1 80 ? -0.321 2.449 -8.170 1.00 96.94 80 LEU A O 1
ATOM 646 N N . GLN A 1 81 ? 0.523 4.506 -8.578 1.00 96.69 81 GLN A N 1
ATOM 647 C CA . GLN A 1 81 ? 1.088 4.221 -9.893 1.00 96.69 81 GLN A CA 1
ATOM 648 C C .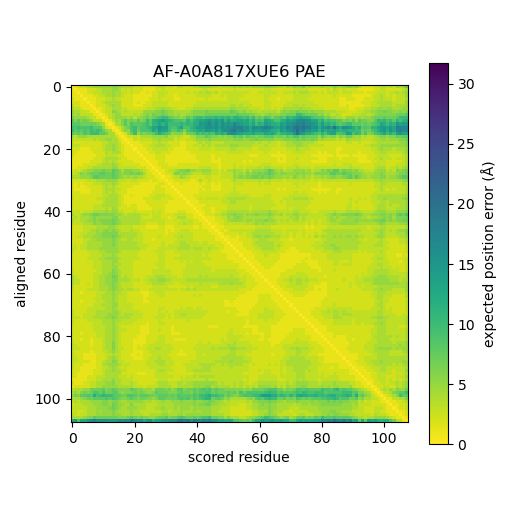 GLN A 1 81 ? 2.423 3.477 -9.749 1.00 96.69 81 GLN A C 1
ATOM 650 O O . GLN A 1 81 ? 3.296 3.908 -8.984 1.00 96.69 81 GLN A O 1
ATOM 655 N N . ILE A 1 82 ? 2.575 2.374 -10.485 1.00 96.56 82 ILE A N 1
ATOM 656 C CA . ILE A 1 82 ? 3.732 1.480 -10.429 1.00 96.56 82 ILE A CA 1
ATOM 657 C C . ILE A 1 82 ? 4.621 1.704 -11.654 1.00 96.56 82 ILE A C 1
ATOM 659 O O . ILE A 1 82 ? 4.215 1.547 -12.805 1.00 96.56 82 ILE A O 1
ATOM 663 N N . GLU A 1 83 ? 5.882 2.033 -11.389 1.00 96.44 83 GLU A N 1
ATOM 664 C CA . GLU A 1 83 ? 6.919 2.176 -12.412 1.00 96.44 83 GLU A CA 1
ATOM 665 C C . GLU A 1 83 ? 7.483 0.783 -12.735 1.00 96.44 83 GLU A C 1
ATOM 667 O O . GLU A 1 83 ? 8.140 0.161 -11.890 1.00 96.44 83 GLU A O 1
ATOM 672 N N . LEU A 1 84 ? 7.208 0.272 -13.942 1.00 95.69 84 LEU A N 1
ATOM 673 C CA . LEU A 1 84 ? 7.583 -1.088 -14.361 1.00 95.69 84 LEU A CA 1
ATOM 674 C C . LEU A 1 84 ? 9.096 -1.293 -14.448 1.00 95.69 84 LEU A C 1
ATOM 676 O O . LEU A 1 84 ? 9.576 -2.411 -14.281 1.00 95.69 84 LEU A O 1
ATOM 680 N N . GLU A 1 85 ? 9.851 -0.218 -14.653 1.00 95.75 85 GLU A N 1
ATOM 681 C CA . GLU A 1 85 ? 11.312 -0.213 -14.628 1.00 95.75 85 GLU A CA 1
ATOM 682 C C . GLU A 1 85 ? 11.847 -0.623 -13.249 1.00 95.75 85 GLU A C 1
ATOM 684 O O . GLU A 1 85 ? 12.936 -1.183 -13.141 1.00 95.75 85 GLU A O 1
ATOM 689 N N . LYS A 1 86 ? 11.069 -0.363 -12.190 1.00 95.31 86 LYS A N 1
ATOM 690 C CA . LYS A 1 86 ? 11.427 -0.673 -10.803 1.00 95.31 86 LYS A CA 1
ATOM 691 C C . LYS A 1 86 ? 10.680 -1.886 -10.254 1.00 95.31 86 LYS A C 1
ATOM 693 O O . LYS A 1 86 ? 11.244 -2.630 -9.459 1.00 95.31 86 LYS A O 1
ATOM 698 N N . CYS A 1 87 ? 9.433 -2.104 -10.673 1.00 95.44 87 CYS A N 1
ATOM 699 C CA . CYS A 1 87 ? 8.623 -3.271 -10.318 1.00 95.44 87 CYS A CA 1
ATOM 700 C C . CYS A 1 87 ? 8.114 -3.975 -11.585 1.00 95.44 87 CYS A C 1
ATOM 702 O O . CYS A 1 87 ? 6.968 -3.765 -11.998 1.00 95.44 87 CYS A O 1
ATOM 704 N N . PRO A 1 88 ? 8.959 -4.792 -12.233 1.00 95.69 88 PRO A N 1
ATOM 705 C CA . PRO A 1 88 ? 8.566 -5.510 -13.437 1.00 95.69 88 PRO A CA 1
ATOM 706 C C . PRO A 1 88 ? 7.542 -6.609 -13.133 1.00 95.69 88 PRO A C 1
ATOM 708 O O . PRO A 1 88 ? 7.411 -7.087 -12.006 1.00 95.69 88 PRO A O 1
ATOM 711 N N . PHE A 1 89 ? 6.823 -7.038 -14.167 1.00 95.25 89 PHE A N 1
ATOM 712 C CA . PHE A 1 89 ? 5.935 -8.192 -14.078 1.00 95.25 89 PHE A CA 1
ATOM 713 C C . PHE A 1 89 ? 6.705 -9.521 -13.931 1.00 95.25 89 PHE A C 1
ATOM 715 O O . PHE A 1 89 ? 7.848 -9.627 -14.383 1.00 95.25 89 PHE A O 1
ATOM 722 N N . PRO A 1 90 ? 6.057 -10.571 -13.385 1.00 95.19 90 PRO A N 1
ATOM 723 C CA . PRO A 1 90 ? 4.714 -10.554 -12.802 1.00 95.19 90 PRO A CA 1
ATOM 724 C C . PRO A 1 90 ? 4.718 -9.981 -11.382 1.00 95.19 90 PRO A C 1
ATOM 726 O O . PRO A 1 90 ? 5.685 -10.138 -10.639 1.00 95.19 90 PRO A O 1
ATOM 729 N N . TRP A 1 91 ? 3.616 -9.345 -10.994 1.00 93.94 91 TRP A N 1
ATOM 730 C CA . TRP A 1 91 ? 3.441 -8.839 -9.635 1.00 93.94 91 TRP A CA 1
ATOM 731 C C . TRP A 1 91 ? 2.913 -9.918 -8.700 1.00 93.94 91 TRP A C 1
ATOM 733 O O . TRP A 1 91 ? 2.242 -10.865 -9.113 1.00 93.94 91 TRP A O 1
ATOM 743 N N . MET A 1 92 ? 3.221 -9.756 -7.421 1.00 92.19 92 MET A N 1
ATOM 744 C CA . MET A 1 92 ? 2.685 -10.560 -6.336 1.00 92.19 92 MET A CA 1
ATOM 745 C C . MET A 1 92 ? 2.242 -9.654 -5.195 1.00 92.19 92 MET A C 1
ATOM 747 O O . MET A 1 92 ? 2.884 -8.636 -4.926 1.00 92.19 92 MET A O 1
ATOM 751 N N . PHE A 1 93 ? 1.180 -10.047 -4.496 1.00 91.44 93 PHE A N 1
ATOM 752 C CA . PHE A 1 93 ? 0.827 -9.399 -3.241 1.00 91.44 93 PHE A CA 1
ATOM 753 C C . PHE A 1 93 ? 1.935 -9.608 -2.210 1.00 91.44 93 PHE A C 1
ATOM 755 O O . PHE A 1 93 ? 2.497 -10.699 -2.076 1.00 91.44 93 PHE A O 1
ATOM 762 N N . HIS A 1 94 ? 2.240 -8.545 -1.481 1.00 90.69 94 HIS A N 1
ATOM 763 C CA . HIS A 1 94 ? 3.263 -8.515 -0.456 1.00 90.69 94 HIS A CA 1
ATOM 764 C C . HIS A 1 94 ? 2.648 -7.986 0.837 1.00 90.69 94 HIS A C 1
ATOM 766 O O . HIS A 1 94 ? 2.202 -6.841 0.913 1.00 90.69 94 HIS A O 1
ATOM 772 N N . PHE A 1 95 ? 2.635 -8.844 1.855 1.00 90.00 95 PHE A N 1
ATOM 773 C CA . PHE A 1 95 ? 2.119 -8.530 3.180 1.00 90.00 95 PHE A CA 1
ATOM 774 C C . PHE A 1 95 ? 3.259 -8.588 4.190 1.00 90.00 95 PHE A C 1
ATOM 776 O O . PHE A 1 95 ? 3.943 -9.605 4.301 1.00 90.00 95 PHE A O 1
ATOM 783 N N . GLY A 1 96 ? 3.468 -7.490 4.912 1.00 88.62 96 GLY A N 1
ATOM 784 C CA . GLY A 1 96 ? 4.483 -7.394 5.958 1.00 88.62 96 GLY A CA 1
ATOM 785 C C . GLY A 1 96 ? 3.836 -7.339 7.336 1.00 88.62 96 GLY A C 1
ATOM 786 O O . GLY A 1 96 ? 2.990 -6.484 7.592 1.00 88.62 96 GLY A O 1
ATOM 787 N N . PHE A 1 97 ? 4.250 -8.213 8.245 1.00 87.81 97 PHE A N 1
ATOM 788 C CA . PHE A 1 97 ? 3.769 -8.232 9.626 1.00 87.81 97 PHE A CA 1
ATOM 789 C C . PHE A 1 97 ? 4.829 -7.596 10.528 1.00 87.81 97 PHE A C 1
ATOM 791 O O . PHE A 1 97 ? 5.969 -8.052 10.559 1.00 87.81 97 PHE A O 1
ATOM 798 N N . SER A 1 98 ? 4.480 -6.496 11.198 1.00 81.06 98 SER A N 1
ATOM 799 C CA . SER A 1 98 ? 5.434 -5.661 11.950 1.00 81.06 98 SER A CA 1
ATOM 800 C C . SER A 1 98 ? 5.390 -5.910 13.454 1.00 81.06 98 SER A C 1
ATOM 802 O O . SER A 1 98 ? 6.332 -5.568 14.163 1.00 81.06 98 SER A O 1
ATOM 804 N N . THR A 1 99 ? 4.286 -6.464 13.950 1.00 79.50 99 THR A N 1
ATOM 805 C CA . THR A 1 99 ? 4.009 -6.599 15.381 1.00 79.50 99 THR A CA 1
ATOM 806 C C . THR A 1 99 ? 3.617 -8.025 15.743 1.00 79.50 99 THR A C 1
ATOM 808 O O . THR A 1 99 ? 2.951 -8.724 14.979 1.00 79.50 99 THR A O 1
ATOM 811 N N . ASN A 1 100 ? 4.019 -8.461 16.941 1.00 78.00 100 ASN A N 1
ATOM 812 C CA . ASN A 1 100 ? 3.602 -9.751 17.483 1.00 78.00 100 ASN A CA 1
ATOM 813 C C . ASN A 1 100 ? 2.077 -9.768 17.637 1.00 78.00 100 ASN A C 1
ATOM 815 O O . ASN A 1 100 ? 1.518 -8.955 18.369 1.00 78.00 100 ASN A O 1
ATOM 819 N N . GLY A 1 101 ? 1.416 -10.700 16.951 1.00 83.31 101 GLY A N 1
ATOM 820 C CA . GLY A 1 101 ? -0.044 -10.817 16.952 1.00 83.31 101 GLY A CA 1
ATOM 821 C C . GLY A 1 101 ? -0.737 -10.215 15.731 1.00 83.31 101 GLY A C 1
ATOM 822 O O . GLY A 1 101 ? -1.952 -10.371 15.615 1.00 83.31 101 GLY A O 1
ATOM 823 N N . ASP A 1 102 ? 0.008 -9.609 14.803 1.00 86.56 102 ASP A N 1
ATOM 824 C CA . ASP A 1 102 ? -0.509 -9.274 13.481 1.00 86.56 102 ASP A CA 1
ATOM 825 C C . ASP A 1 102 ? -1.090 -10.529 12.806 1.00 86.56 102 ASP A C 1
ATOM 827 O O . ASP A 1 102 ? -0.448 -11.581 12.741 1.00 86.56 102 ASP A O 1
ATOM 831 N N . ARG A 1 103 ? -2.328 -10.428 12.315 1.00 89.38 103 ARG A N 1
ATOM 832 C CA . ARG A 1 103 ? -3.037 -11.517 11.636 1.00 89.38 103 ARG A CA 1
ATOM 833 C C . ARG A 1 103 ? -3.748 -10.979 10.412 1.00 89.38 103 ARG A C 1
ATOM 835 O O . ARG A 1 103 ? -4.378 -9.928 10.471 1.00 89.38 103 ARG A O 1
ATOM 842 N N . LEU A 1 104 ? -3.683 -11.745 9.334 1.00 90.94 104 LEU A N 1
ATOM 843 C CA . LEU A 1 104 ? -4.439 -11.505 8.116 1.00 90.94 104 LEU A CA 1
ATOM 844 C C . LEU A 1 104 ? -5.295 -12.736 7.834 1.00 90.94 104 LEU A C 1
ATOM 846 O O . LEU A 1 104 ? -4.826 -13.868 7.959 1.00 90.94 104 LEU A O 1
ATOM 850 N N . ARG A 1 105 ? -6.542 -12.505 7.431 1.00 93.50 105 ARG A N 1
ATOM 851 C CA . ARG A 1 105 ? -7.409 -13.521 6.841 1.00 93.50 105 ARG A CA 1
ATOM 852 C C . ARG A 1 105 ? -7.795 -13.037 5.454 1.00 93.50 105 ARG A C 1
ATOM 854 O O . ARG A 1 105 ? -8.378 -11.965 5.337 1.00 93.50 105 ARG A O 1
ATOM 861 N N .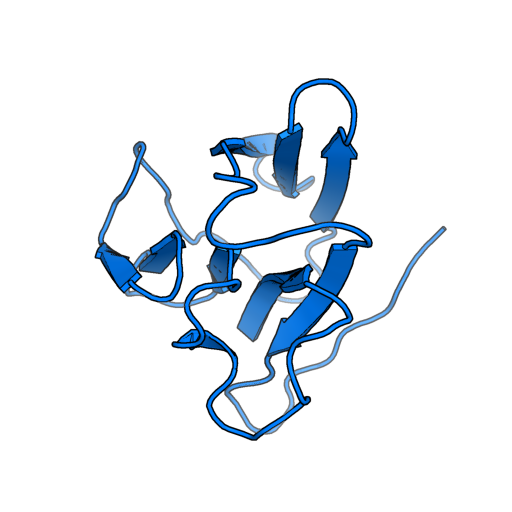 ILE A 1 106 ? -7.475 -13.827 4.437 1.00 91.12 106 ILE A N 1
ATOM 862 C CA . ILE A 1 106 ? -7.976 -13.600 3.082 1.00 91.12 106 ILE A CA 1
ATOM 863 C C . ILE A 1 106 ? -9.445 -14.023 3.079 1.00 91.12 106 ILE A C 1
ATOM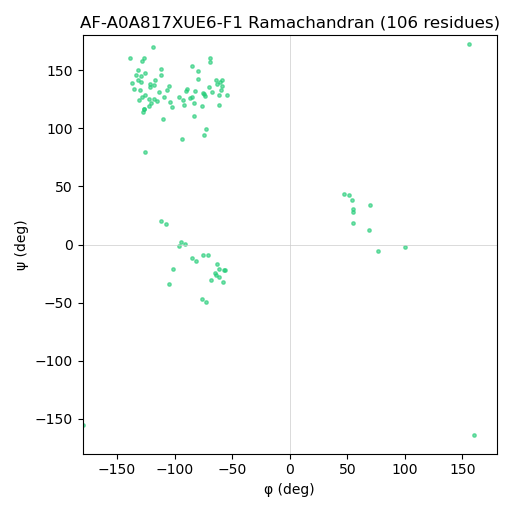 865 O O . ILE A 1 106 ? -9.783 -15.089 3.596 1.00 91.12 106 ILE A O 1
ATOM 869 N N . VAL A 1 107 ? -10.306 -13.147 2.578 1.00 90.06 107 VAL A N 1
ATOM 870 C CA . VAL A 1 107 ? -11.745 -13.376 2.438 1.00 90.06 107 VAL A CA 1
ATOM 871 C C . VAL A 1 107 ? -12.092 -13.218 0.958 1.00 90.06 107 VAL A C 1
ATOM 873 O O . VAL A 1 107 ? -11.559 -12.311 0.320 1.00 90.06 107 VAL A O 1
ATOM 876 N N . GLU A 1 108 ? -12.897 -14.141 0.431 1.00 74.38 108 GLU A N 1
ATOM 877 C CA . GLU A 1 108 ? -13.396 -14.158 -0.956 1.00 74.38 108 GLU A CA 1
ATOM 878 C C . GLU A 1 108 ? -14.805 -13.565 -1.041 1.00 74.38 108 GLU A C 1
ATOM 880 O O . GLU A 1 108 ? -15.586 -13.772 -0.078 1.00 74.38 108 GLU A O 1
#

Solvent-accessible surface area (backbone atoms only — not comparable to full-atom values): 6369 Å² total; per-residue (Å²): 64,33,47,35,36,29,20,63,87,55,78,94,53,102,61,44,65,57,34,49,28,13,35,35,42,33,54,47,97,67,19,37,28,28,55,52,18,43,80,32,68,48,51,92,77,42,71,47,78,81,57,93,88,64,54,69,50,76,46,77,39,77,89,85,31,32,43,38,40,34,35,67,82,80,66,48,72,50,76,45,84,58,58,52,96,48,34,42,82,58,73,36,82,38,77,43,77,76,52,96,83,67,81,86,79,93,78,135

Organism: NCBI:txid392032

Mean predicted aligned error: 3.54 Å

Secondary structure (DSSP, 8-state):
-EEEEEETTS---TTGGGSTT-EEEE-STT-EEEETTEEEETGGG------TT--EEEEEETTTTEEEEEETTT--EEEEE--TTTSPSSEEEEEE--STT-------

Sequence (108 aa):
MFFGVNSKSTPLNVNNLTAASSYGWTAGPTNIVYKSGQALVNNNDYVSDFQTNDIVELELDCYRRHIHMRNHRSNKQYELQIELEKCPFPWMFHFGFSTNGDRLRIVE

pLDDT: mean 91.84, std 6.43, range [62.03, 97.06]

Nearest PDB structures (foldseek):
  5d68-assembly2_B  TM=4.519E-01  e=1.791E+00  Homo sapiens
  4xa4-assembly1_B  TM=5.583E-01  e=2.441E+00  Homo sapiens
  4znx-assembly1_C  TM=5.255E-01  e=6.984E+00  Homo sapiens
  7lt3-assembly1_P  TM=4.144E-01  e=2.294E+00  Homo sapiens
  1rq0-assembly1_C  TM=4.568E-01  e=5.801E+00  Thermotoga maritima